Protein AF-A0A7S2GMK1-F1 (afdb_monomer_lite)

Organism: NCBI:txid327968

Radius of gyration: 23.19 Å; chains: 1; bounding box: 41×60×67 Å

InterPro domains:
  IPR031778 Sortilin, N-terminal [PF15902] (2-175)
  IPR050310 VPS10-related sortilin family receptors [PTHR12106] (2-175)

Sequence (175 aa):
EFDKVQSLEGVYLANLLEPLKPESENKGQKSEDAKDAEALEEESTGTAVEKRHTAKAKSKDETVVRTVISFDKGSYWSYLKAPRVDSLGKEIDCPKDRCWLHMHGVTNFQNYAPFYSTENAIGIIMGTGNVGTKLRSEPDQTNTYMSRDGGQSWVEVHKGAFIYEFGDHGGLIVM

Secondary structure (DSSP, 8-state):
-EEE-TTSTT-EEEEEEEE-PPPP--------------------------------------EEEEEEEESSTTSS-EEBPPPSB-TTS-B----TTT-EEEE--GGGTTTSPPPB--TTSTT-EEEEEEEESS----GGG-EEEEESSTTSS-EEEESS----EEEGGGTEEE-

pLDDT: mean 80.66, std 25.93, range [23.88, 98.44]

Foldseek 3Di:
DKDDQQQAPLKIKDKDKDFDDPDPDPPDDDDDDDDDDDDDDDDDDDDDDDDDDPPPPPPPRDIFIFMWMTRHNPPDIDGFADDQAAQVRHGDPADPPQKGWGFDAPVLVVQADHWDHHNLQHQKIKTWFAIGNGTDPDQQRIFIKITNHNRNHIYGNGGTGDDWDADDSNPDIDD

Structure (mmCIF, N/CA/C/O backbone):
data_AF-A0A7S2GMK1-F1
#
_entry.id   AF-A0A7S2GMK1-F1
#
loop_
_atom_site.group_PDB
_atom_site.id
_atom_site.type_symbol
_atom_site.labe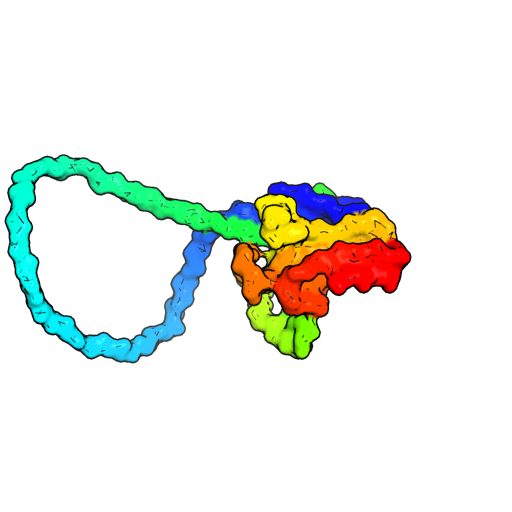l_atom_id
_atom_site.labe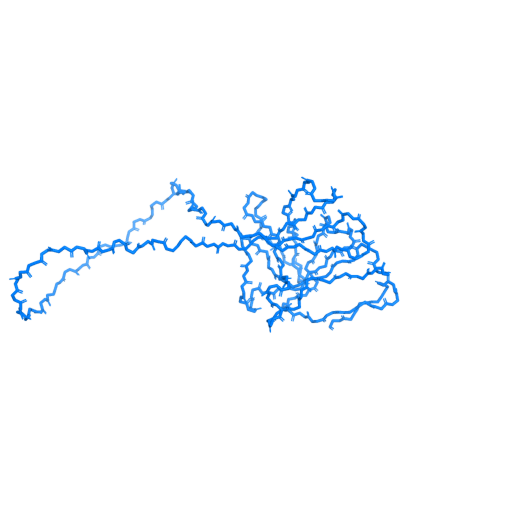l_alt_id
_atom_site.label_comp_id
_atom_site.label_asym_id
_atom_site.label_entity_id
_atom_site.label_seq_id
_atom_site.pdbx_PDB_ins_code
_atom_site.Cartn_x
_atom_site.Cartn_y
_atom_site.Cartn_z
_atom_site.occupancy
_atom_site.B_iso_or_equiv
_atom_site.auth_seq_id
_atom_site.auth_comp_id
_atom_site.auth_asym_id
_atom_site.auth_atom_id
_atom_site.pdbx_PDB_model_num
ATOM 1 N N . GLU A 1 1 ? -4.165 14.107 -3.144 1.00 75.31 1 GLU A N 1
ATOM 2 C CA . GLU A 1 1 ? -3.009 13.635 -3.935 1.00 75.31 1 GLU A CA 1
ATOM 3 C C . GLU A 1 1 ? -3.341 12.251 -4.463 1.00 75.31 1 GLU A C 1
ATOM 5 O O . GLU A 1 1 ? -4.062 11.541 -3.767 1.00 75.31 1 GLU A O 1
ATOM 10 N N . PHE A 1 2 ? -2.905 11.910 -5.674 1.00 85.69 2 PHE A N 1
ATOM 11 C CA . PHE A 1 2 ? -3.036 10.559 -6.211 1.00 85.69 2 PHE A CA 1
ATOM 12 C C . PHE A 1 2 ? -1.734 10.164 -6.902 1.00 85.69 2 PHE A C 1
ATOM 14 O O . PHE A 1 2 ? -1.172 10.970 -7.644 1.00 85.69 2 PHE A O 1
ATOM 21 N N . ASP A 1 3 ? -1.295 8.928 -6.698 1.00 92.00 3 ASP A N 1
ATOM 22 C CA . ASP A 1 3 ? -0.131 8.365 -7.365 1.00 92.00 3 ASP A CA 1
ATOM 23 C C . ASP A 1 3 ? -0.543 7.177 -8.229 1.00 92.00 3 ASP A C 1
ATOM 25 O O . ASP A 1 3 ? -1.466 6.411 -7.924 1.00 92.00 3 ASP A O 1
ATOM 29 N N . LYS A 1 4 ? 0.157 7.040 -9.350 1.00 94.69 4 LYS A N 1
ATOM 30 C CA . LYS A 1 4 ? -0.052 5.961 -10.310 1.00 94.69 4 LYS A CA 1
ATOM 31 C C . LYS A 1 4 ? 0.668 4.701 -9.834 1.00 94.69 4 LYS A C 1
ATOM 33 O O . LYS A 1 4 ? 1.841 4.761 -9.468 1.00 94.69 4 LYS A O 1
ATOM 38 N N . VAL A 1 5 ? 0.005 3.552 -9.949 1.00 96.31 5 VAL A N 1
ATOM 39 C CA . VAL A 1 5 ? 0.689 2.255 -9.889 1.00 96.31 5 VAL A CA 1
ATOM 40 C C . VAL A 1 5 ? 1.437 2.059 -11.206 1.00 96.31 5 VAL A C 1
ATOM 42 O O . VAL A 1 5 ? 0.826 1.900 -12.260 1.00 96.31 5 VAL A O 1
ATOM 45 N N . GLN A 1 6 ? 2.765 2.121 -11.171 1.00 96.12 6 GLN A N 1
ATOM 46 C CA . GLN A 1 6 ? 3.585 2.240 -12.381 1.00 96.12 6 GLN A CA 1
ATOM 47 C C . GLN A 1 6 ? 3.421 1.046 -13.324 1.00 96.12 6 GLN A C 1
ATOM 49 O O . GLN A 1 6 ? 3.332 1.236 -14.535 1.00 96.12 6 GLN A O 1
ATOM 54 N N . SER A 1 7 ? 3.290 -0.165 -12.779 1.00 95.00 7 SER A N 1
ATOM 55 C CA . SER A 1 7 ? 3.097 -1.377 -13.576 1.00 95.00 7 SER A CA 1
ATOM 56 C C . SER A 1 7 ? 1.699 -1.567 -14.165 1.00 95.00 7 SER A C 1
ATOM 58 O O . SER A 1 7 ? 1.531 -2.440 -15.016 1.00 95.00 7 SER A O 1
ATOM 60 N N . LEU A 1 8 ? 0.687 -0.809 -13.730 1.00 96.44 8 LEU A N 1
ATOM 61 C CA . LEU A 1 8 ? -0.703 -1.025 -14.138 1.00 96.44 8 LEU A CA 1
ATOM 62 C C . LEU A 1 8 ? -1.345 0.276 -14.615 1.00 96.44 8 LEU A C 1
ATOM 64 O O . LEU A 1 8 ? -1.612 1.199 -13.844 1.00 96.44 8 LEU A O 1
ATOM 68 N N . GLU A 1 9 ? -1.639 0.347 -15.912 1.00 95.19 9 GLU A N 1
ATOM 69 C CA . GLU A 1 9 ? -2.340 1.499 -16.466 1.00 95.19 9 GLU A CA 1
ATOM 70 C C . GLU A 1 9 ? -3.749 1.615 -15.873 1.00 95.19 9 GLU A C 1
ATOM 72 O O . GLU A 1 9 ? -4.531 0.668 -15.872 1.00 95.19 9 GLU A O 1
ATOM 77 N N . GLY A 1 10 ? -4.091 2.815 -15.405 1.00 94.25 10 GLY A N 1
ATOM 78 C CA . GLY A 1 10 ? -5.423 3.116 -14.896 1.00 94.25 10 GLY A CA 1
ATOM 79 C C . GLY A 1 10 ? -5.667 2.733 -13.441 1.00 94.25 10 GLY A C 1
ATOM 80 O O . GLY A 1 10 ? -6.777 2.964 -12.958 1.00 94.25 10 GLY A O 1
ATOM 81 N N . VAL A 1 11 ? -4.647 2.218 -12.749 1.00 97.75 11 VAL A N 1
ATOM 82 C CA . VAL A 1 11 ? -4.690 1.961 -11.310 1.00 97.75 11 VAL A CA 1
ATOM 83 C C . VAL A 1 11 ? -4.018 3.107 -10.554 1.00 97.75 11 VAL A C 1
ATOM 85 O O . VAL A 1 11 ? -2.871 3.471 -10.832 1.00 97.75 11 VAL A O 1
ATOM 88 N N . TYR A 1 12 ? -4.742 3.678 -9.593 1.00 96.81 12 TYR A N 1
ATOM 89 C CA . TYR A 1 12 ? -4.311 4.849 -8.830 1.00 96.81 12 TYR A CA 1
ATOM 90 C C . TYR A 1 12 ? -4.603 4.673 -7.347 1.00 96.81 12 TYR A C 1
ATOM 92 O O . TYR A 1 12 ? -5.678 4.205 -6.978 1.00 96.81 12 TYR A O 1
ATOM 100 N N . LEU A 1 13 ? -3.674 5.109 -6.506 1.00 96.62 13 LEU A N 1
ATOM 101 C CA . LEU A 1 13 ? -3.816 5.180 -5.055 1.00 96.62 13 LEU A CA 1
ATOM 102 C C . LEU A 1 13 ? -3.882 6.645 -4.634 1.00 96.62 13 LEU A C 1
ATOM 104 O O . LEU A 1 13 ? -3.217 7.492 -5.224 1.00 96.62 13 LEU A O 1
ATOM 108 N N . ALA A 1 14 ? -4.684 6.958 -3.624 1.00 95.94 14 ALA A N 1
ATOM 109 C CA . ALA A 1 14 ? -4.821 8.320 -3.130 1.00 95.94 14 ALA A CA 1
ATOM 110 C C . ALA A 1 14 ? -5.056 8.350 -1.623 1.00 95.94 14 ALA A C 1
ATOM 112 O O . ALA A 1 14 ? -5.762 7.507 -1.071 1.00 95.94 14 ALA A O 1
ATOM 113 N N . ASN A 1 15 ? -4.513 9.378 -0.977 1.00 95.31 15 ASN A N 1
ATOM 114 C CA . ASN A 1 15 ? -4.812 9.713 0.409 1.00 95.31 15 ASN A CA 1
ATOM 115 C C . ASN A 1 15 ? -5.829 10.862 0.445 1.00 95.31 15 ASN A C 1
ATOM 117 O O . ASN A 1 15 ? -5.568 11.963 -0.052 1.00 95.31 15 ASN A O 1
ATOM 121 N N . LEU A 1 16 ? -7.004 10.587 1.017 1.00 93.06 16 LEU A N 1
ATOM 122 C CA . LEU A 1 16 ? -8.115 11.524 1.166 1.00 93.06 16 LEU A CA 1
ATOM 123 C C . LEU A 1 16 ? -8.143 12.099 2.579 1.00 93.06 16 LEU A C 1
ATOM 125 O O . LEU A 1 16 ? -8.012 11.362 3.554 1.00 93.06 16 LEU A O 1
ATOM 129 N N . LEU A 1 17 ? -8.356 13.411 2.673 1.00 92.38 17 LEU A N 1
ATOM 130 C CA . LEU A 1 17 ? -8.639 14.113 3.922 1.00 92.38 17 LEU A CA 1
ATOM 131 C C . LEU A 1 17 ? -10.151 14.099 4.157 1.00 92.38 17 LEU A C 1
ATOM 133 O O . LEU A 1 17 ? -10.901 14.753 3.434 1.00 92.38 17 LEU A O 1
ATOM 137 N N . GLU A 1 18 ? -10.591 13.356 5.164 1.00 88.19 18 GLU A N 1
ATOM 138 C CA . GLU A 1 18 ? -11.991 13.268 5.569 1.00 88.19 18 GLU A CA 1
ATOM 139 C C . GLU A 1 18 ? -12.196 13.958 6.925 1.00 88.19 18 GLU A C 1
ATOM 141 O O . GLU A 1 18 ? -11.352 13.818 7.813 1.00 88.19 18 GLU A O 1
ATOM 146 N N . PRO A 1 19 ? -13.305 14.686 7.133 1.00 86.56 19 PRO A N 1
ATOM 147 C CA . PRO A 1 19 ? -13.658 15.175 8.459 1.00 86.56 19 PRO A CA 1
ATOM 148 C C . PRO A 1 19 ? -13.977 13.993 9.381 1.00 86.56 19 PRO A C 1
ATOM 150 O O . PRO A 1 19 ? -14.660 13.041 8.981 1.00 86.56 19 PRO A O 1
ATOM 153 N N . LEU A 1 20 ? -13.506 14.054 10.626 1.00 76.75 20 LEU A N 1
ATOM 154 C CA . LEU A 1 20 ? -13.881 13.100 11.657 1.00 76.75 20 LEU A CA 1
ATOM 155 C C . LEU A 1 20 ? -15.375 13.212 11.918 1.00 76.75 20 LEU A C 1
ATOM 157 O O . LEU A 1 20 ? -15.856 14.133 12.575 1.00 76.75 20 LEU A O 1
ATOM 161 N N . LYS A 1 21 ? -16.123 12.226 11.429 1.00 69.94 21 LYS A N 1
ATOM 162 C CA . LYS A 1 21 ? -17.482 12.019 11.910 1.00 69.94 21 LYS A CA 1
ATOM 163 C C . LYS A 1 21 ? -17.371 11.507 13.347 1.00 69.94 21 LYS A C 1
ATOM 165 O O . LYS A 1 21 ? -16.661 10.519 13.552 1.00 69.94 21 LYS A O 1
ATOM 170 N N . PRO A 1 22 ? -18.035 12.140 14.329 1.00 58.22 22 PRO A N 1
ATOM 171 C CA . PRO A 1 22 ? -18.132 11.553 15.655 1.00 58.22 22 PRO A CA 1
ATOM 172 C C . PRO A 1 22 ? -18.750 10.165 15.494 1.00 58.22 22 PRO A C 1
ATOM 174 O O . PRO A 1 22 ? -19.784 10.026 14.832 1.00 58.22 22 PRO A O 1
ATOM 177 N N . GLU A 1 23 ? -18.080 9.136 16.022 1.00 55.81 23 GLU A N 1
ATOM 178 C CA . GLU A 1 23 ? -18.658 7.797 16.091 1.00 55.81 23 GLU A CA 1
ATOM 179 C C . GLU A 1 23 ? -20.023 7.944 16.764 1.00 55.81 23 GLU A C 1
ATOM 181 O O . GLU A 1 23 ? -20.125 8.451 17.881 1.00 55.81 23 GLU A O 1
ATOM 186 N N . SER A 1 24 ? -21.088 7.598 16.042 1.00 41.66 24 SER A N 1
ATOM 187 C CA . SER A 1 24 ? -22.442 7.602 16.578 1.00 41.66 24 SER A CA 1
ATOM 188 C C . SER A 1 24 ? -22.438 6.826 17.889 1.00 41.66 24 SER A C 1
ATOM 190 O O . SER A 1 24 ? -22.061 5.654 17.888 1.00 41.66 24 SER A O 1
ATOM 192 N N . GLU A 1 25 ? -22.824 7.495 18.978 1.00 34.44 25 GLU A N 1
ATOM 193 C CA . GLU A 1 25 ? -22.913 6.939 20.324 1.00 34.44 25 GLU A CA 1
ATOM 194 C C . GLU A 1 25 ? -23.514 5.533 20.282 1.00 34.44 25 GLU A C 1
ATOM 196 O O . GLU A 1 25 ? -24.710 5.347 20.038 1.00 34.44 25 GLU A O 1
ATOM 201 N N . ASN A 1 26 ? -22.680 4.528 20.535 1.00 32.28 26 ASN A N 1
ATOM 202 C CA . ASN A 1 26 ? -23.161 3.187 20.799 1.00 32.28 26 ASN A CA 1
ATOM 203 C C . ASN A 1 26 ? -23.824 3.236 22.184 1.00 32.28 26 ASN A C 1
ATOM 205 O O . ASN A 1 26 ? -23.174 3.112 23.223 1.00 32.28 26 ASN A O 1
ATOM 209 N N . LYS A 1 27 ? -25.133 3.510 22.209 1.00 33.19 27 LYS A N 1
ATOM 210 C CA . LYS A 1 27 ? -25.966 3.372 23.404 1.00 33.19 27 LYS A CA 1
ATOM 211 C C . LYS A 1 27 ? -25.922 1.916 23.857 1.00 33.19 27 LYS A C 1
ATOM 213 O O . LYS A 1 27 ? -26.613 1.075 23.293 1.00 33.19 27 LYS A O 1
ATOM 218 N N . GLY A 1 28 ? -25.181 1.658 24.929 1.00 27.59 28 GLY A N 1
ATOM 219 C CA . GLY A 1 28 ? -25.377 0.466 25.745 1.00 27.59 28 GLY A CA 1
ATOM 220 C C . GLY A 1 28 ? -24.096 -0.148 26.279 1.00 27.59 28 GLY A C 1
ATOM 221 O O . GLY A 1 28 ? -23.644 -1.141 25.740 1.00 27.59 28 GLY A O 1
ATOM 222 N N . GLN A 1 29 ? -23.571 0.393 27.378 1.00 28.84 29 GLN A N 1
ATOM 223 C CA . GLN A 1 29 ? -23.521 -0.327 28.656 1.00 28.84 29 GLN A CA 1
ATOM 224 C C . GLN A 1 29 ? -22.997 0.619 29.741 1.00 28.84 29 GLN A C 1
ATOM 226 O O . GLN A 1 29 ? -21.836 1.011 29.747 1.00 28.84 29 GLN A O 1
ATOM 231 N N . LYS A 1 30 ? -23.894 1.017 30.649 1.00 25.31 30 LYS A N 1
ATOM 232 C CA . LYS A 1 30 ? -23.519 1.603 31.936 1.00 25.31 30 LYS A CA 1
ATOM 233 C C . LYS A 1 30 ? -22.984 0.470 32.810 1.00 25.31 30 LYS A C 1
ATOM 235 O O . LYS A 1 30 ? -23.733 -0.463 33.087 1.00 25.31 30 LYS A O 1
ATOM 240 N N . SER A 1 31 ? -21.741 0.577 33.258 1.00 25.66 31 SER A N 1
ATOM 241 C CA . SER A 1 31 ? -21.309 -0.009 34.525 1.00 25.66 31 SER A CA 1
ATOM 242 C C . SER A 1 31 ? -21.106 1.143 35.500 1.00 25.66 31 SER A C 1
ATOM 244 O O . SER A 1 31 ? -20.371 2.089 35.215 1.00 25.66 31 SER A O 1
ATOM 246 N N . GLU A 1 32 ? -21.868 1.087 36.582 1.00 24.77 32 GLU A N 1
ATOM 247 C CA . GLU A 1 32 ? -21.796 1.970 37.740 1.00 24.77 32 GLU A CA 1
ATOM 248 C C . GLU A 1 32 ? -20.503 1.707 38.534 1.00 24.77 32 GLU A C 1
ATOM 250 O O . GLU A 1 32 ? -19.846 0.700 38.287 1.00 24.77 32 GLU A O 1
ATOM 255 N N . ASP A 1 33 ? -20.193 2.630 39.455 1.00 23.88 33 ASP A N 1
ATOM 256 C CA . ASP A 1 33 ? -19.074 2.708 40.422 1.00 23.88 33 ASP A CA 1
ATOM 257 C C . ASP A 1 33 ? -18.127 3.885 40.083 1.00 23.88 33 ASP A C 1
ATOM 259 O O . ASP A 1 33 ? -17.551 3.940 39.005 1.00 23.88 33 ASP A O 1
ATOM 263 N N . ALA A 1 34 ? -17.911 4.916 40.905 1.00 28.73 34 ALA A N 1
ATOM 264 C CA . ALA A 1 34 ? -18.238 5.142 42.305 1.00 28.73 34 ALA A CA 1
ATOM 265 C C . ALA A 1 34 ? -18.343 6.659 42.601 1.00 28.73 34 ALA A C 1
ATOM 267 O O . ALA A 1 34 ? -17.661 7.482 41.988 1.00 28.73 34 ALA A O 1
ATOM 268 N N . LYS A 1 35 ? -19.212 6.998 43.560 1.00 24.08 35 LYS A N 1
ATOM 269 C CA . LYS A 1 35 ? -19.200 8.232 44.372 1.00 24.08 35 LYS A CA 1
ATOM 270 C C . LYS A 1 35 ? -18.047 8.109 45.402 1.00 24.08 35 LYS A C 1
ATOM 272 O O . LYS A 1 35 ? -17.583 6.995 45.608 1.00 24.08 35 LYS A O 1
ATOM 277 N N . ASP A 1 36 ? -17.465 9.094 46.081 1.00 24.45 36 ASP A N 1
ATOM 278 C CA . ASP A 1 36 ? -17.823 10.415 46.610 1.00 24.45 36 ASP A CA 1
ATOM 279 C C . ASP A 1 36 ? -16.496 11.163 46.919 1.00 24.45 36 ASP A C 1
ATOM 281 O O . ASP A 1 36 ? -15.483 10.498 47.144 1.00 24.45 36 ASP A O 1
ATOM 285 N N . ALA A 1 37 ? -16.514 12.506 46.981 1.00 28.88 37 ALA A N 1
ATOM 286 C CA . ALA A 1 37 ? -15.965 13.337 48.081 1.00 28.88 37 ALA A CA 1
ATOM 287 C C . ALA A 1 37 ? -15.678 14.802 47.653 1.00 28.88 37 ALA A C 1
ATOM 289 O O . ALA A 1 37 ? -14.728 15.092 46.928 1.00 28.88 37 ALA A O 1
ATOM 290 N N . GLU A 1 38 ? -16.519 15.714 48.159 1.00 24.27 38 GLU A N 1
ATOM 291 C CA . GLU A 1 38 ? -16.284 17.147 48.463 1.00 24.27 38 GLU A CA 1
ATOM 292 C C . GLU A 1 38 ? -15.100 17.325 49.450 1.00 24.27 38 GLU A C 1
ATOM 294 O O . GLU A 1 38 ? -14.710 16.347 50.080 1.00 24.27 38 GLU A O 1
ATOM 299 N N . ALA A 1 39 ? -14.483 18.467 49.787 1.00 28.06 39 ALA A N 1
ATOM 300 C CA . ALA A 1 39 ? -14.377 19.895 49.419 1.00 28.06 39 ALA A CA 1
ATOM 301 C C . ALA A 1 39 ? -13.126 20.414 50.216 1.00 28.06 39 ALA A C 1
ATOM 303 O O . ALA A 1 39 ? -12.680 19.726 51.134 1.00 28.06 39 ALA A O 1
ATOM 304 N N . LEU A 1 40 ? -12.432 21.521 49.903 1.00 25.77 40 LEU A N 1
ATOM 305 C CA . LEU A 1 40 ? -12.689 22.894 50.392 1.00 25.77 40 LEU A CA 1
ATOM 306 C C . LEU A 1 40 ? -11.517 23.834 49.979 1.00 25.77 40 LEU A C 1
ATOM 308 O O . LEU A 1 40 ? -10.364 23.446 50.145 1.00 25.77 40 LEU A O 1
ATOM 312 N N . GLU A 1 41 ? -11.886 25.031 49.483 1.00 27.55 41 GLU A N 1
ATOM 313 C CA . GLU A 1 41 ? -11.396 26.418 49.762 1.00 27.55 41 GLU A CA 1
ATOM 314 C C . GLU A 1 41 ? -9.893 26.779 49.565 1.00 27.55 41 GLU A C 1
ATOM 316 O O . GLU A 1 41 ? -9.008 25.972 49.798 1.00 27.55 41 GLU A O 1
ATOM 321 N N . GLU A 1 42 ? -9.488 27.953 49.048 1.00 27.84 42 GLU A N 1
ATOM 322 C CA . GLU A 1 42 ? -9.875 29.339 49.390 1.00 27.84 42 GLU A CA 1
ATOM 323 C C . GLU A 1 42 ? -9.801 30.347 48.206 1.00 27.84 42 GLU A C 1
ATOM 325 O O . GLU A 1 42 ? -9.099 30.152 47.211 1.00 27.84 42 GLU A O 1
ATOM 330 N N . GLU A 1 43 ? -10.534 31.460 48.364 1.00 25.03 43 GLU A N 1
ATOM 331 C CA . GLU A 1 43 ? -10.647 32.649 47.500 1.00 25.03 43 GLU A CA 1
ATOM 332 C C . GLU A 1 43 ? -9.450 33.625 47.561 1.00 25.03 43 GLU A C 1
ATOM 334 O O . GLU A 1 43 ? -8.785 33.760 48.582 1.00 25.03 43 GLU A O 1
ATOM 339 N N . SER A 1 44 ? -9.295 34.458 46.516 1.00 25.73 44 SER A N 1
ATOM 340 C CA . SER A 1 44 ? -8.752 35.827 46.644 1.00 25.73 44 SER A CA 1
ATOM 341 C C . SER A 1 44 ? -9.109 36.722 45.434 1.00 25.73 44 SER A C 1
ATOM 343 O O . SER A 1 44 ? -8.413 36.745 44.424 1.00 25.73 44 SER A O 1
ATOM 345 N N . THR A 1 45 ? -10.211 37.465 45.591 1.00 24.72 45 THR A N 1
ATOM 346 C CA . THR A 1 45 ? -10.561 38.845 45.162 1.00 24.72 45 THR A CA 1
ATOM 347 C C . THR A 1 45 ? -10.031 39.485 43.856 1.00 24.72 45 THR A C 1
ATOM 349 O O . THR A 1 45 ? -8.831 39.643 43.658 1.00 24.72 45 THR A O 1
ATOM 352 N N . GLY A 1 46 ? -10.959 40.046 43.055 1.00 29.42 46 GLY A N 1
ATOM 353 C CA . GLY A 1 46 ? -10.666 41.043 42.007 1.00 29.42 46 GLY A CA 1
ATOM 354 C C . GLY A 1 46 ? -11.836 41.390 41.064 1.00 29.42 46 GLY A C 1
ATOM 355 O O . GLY A 1 46 ? -11.903 40.865 39.963 1.00 29.42 46 GLY A O 1
ATOM 356 N N . THR A 1 47 ? -12.746 42.263 41.519 1.00 28.28 47 THR A N 1
ATOM 357 C CA . THR A 1 47 ? -13.692 43.167 40.799 1.00 28.28 47 THR A CA 1
ATOM 358 C C . THR A 1 47 ? -14.229 42.841 39.387 1.00 28.28 47 THR A C 1
ATOM 360 O O . THR A 1 47 ? -13.499 42.763 38.405 1.00 28.28 47 THR A O 1
ATOM 363 N N . ALA A 1 48 ? -15.563 42.850 39.272 1.00 40.69 48 ALA A N 1
ATOM 364 C CA . ALA A 1 48 ? -16.326 42.834 38.024 1.00 40.69 48 ALA A CA 1
ATOM 365 C C . ALA A 1 48 ? -16.369 44.210 37.334 1.00 40.69 48 ALA A C 1
ATOM 367 O O . ALA A 1 48 ? -16.632 45.194 38.016 1.00 40.69 48 ALA A O 1
ATOM 368 N N . VAL A 1 49 ? -16.214 44.247 36.000 1.00 32.66 49 VAL A N 1
ATOM 369 C CA . VAL A 1 49 ? -17.034 45.001 35.019 1.00 32.66 49 VAL A CA 1
ATOM 370 C C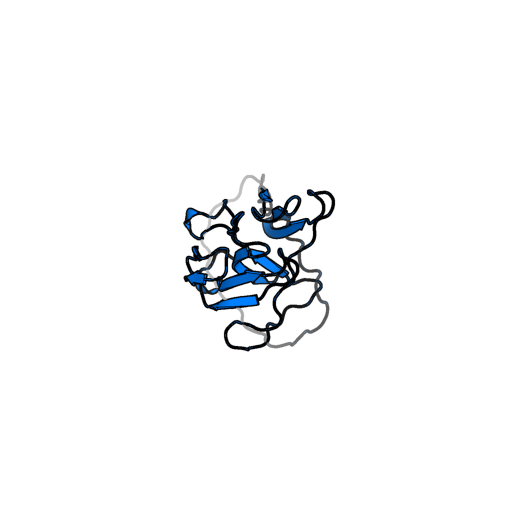 . VAL A 1 49 ? -16.597 44.615 33.583 1.00 32.66 49 VAL A C 1
ATOM 372 O O . VAL A 1 49 ? -15.422 44.419 33.309 1.00 32.66 49 VAL A O 1
ATOM 375 N N . GLU A 1 50 ? -17.596 44.506 32.696 1.00 31.42 50 GLU A N 1
ATOM 376 C CA . GLU A 1 50 ? -17.591 44.235 31.239 1.00 31.42 50 GLU A CA 1
ATOM 377 C C . GLU A 1 50 ? -17.627 42.777 30.728 1.00 31.42 50 GLU A C 1
ATOM 379 O O . GLU A 1 50 ? -16.639 42.102 30.456 1.00 31.42 50 GLU A O 1
ATOM 384 N N . LYS A 1 51 ? -18.865 42.339 30.457 1.00 43.09 51 LYS A N 1
ATOM 385 C CA . LYS A 1 51 ? -19.210 41.290 29.490 1.00 43.09 51 LYS A CA 1
ATOM 386 C C . LYS A 1 51 ? -18.832 41.750 28.075 1.00 43.09 51 LYS A C 1
ATOM 388 O O . LYS A 1 51 ? -19.389 42.755 27.640 1.00 43.09 51 LYS A O 1
ATOM 393 N N . ARG A 1 52 ? -18.088 40.941 27.308 1.00 39.72 52 ARG A N 1
ATOM 394 C CA . ARG A 1 52 ? -18.451 40.488 25.939 1.00 39.72 52 ARG A CA 1
ATOM 395 C C . ARG A 1 52 ? -17.305 39.738 25.251 1.00 39.72 52 ARG A C 1
ATOM 397 O O . ARG A 1 52 ? -16.156 40.140 25.309 1.00 39.72 52 ARG A O 1
ATOM 404 N N . HIS A 1 53 ? -17.705 38.689 24.531 1.00 39.44 53 HIS A N 1
ATOM 405 C CA . HIS A 1 53 ? -16.915 37.820 23.655 1.00 39.44 53 HIS A CA 1
ATOM 406 C C . HIS A 1 53 ? -16.024 36.774 24.337 1.00 39.44 53 HIS A C 1
ATOM 408 O O . HIS A 1 53 ? -14.815 36.732 24.138 1.00 39.44 53 HIS A O 1
ATOM 414 N N . THR A 1 54 ? -16.652 35.781 24.977 1.00 34.81 54 THR A N 1
ATOM 415 C CA . THR A 1 54 ? -16.148 34.413 24.812 1.00 34.81 54 THR A CA 1
ATOM 416 C C . THR A 1 54 ? -16.322 34.051 23.337 1.00 34.81 54 THR A C 1
ATOM 418 O O . THR A 1 54 ? -17.391 33.642 22.878 1.00 34.81 54 THR A O 1
ATOM 421 N N . ALA A 1 55 ? -15.280 34.296 22.546 1.00 41.78 55 ALA A N 1
ATOM 422 C CA . ALA A 1 55 ? -15.159 33.679 21.242 1.00 41.78 55 ALA A CA 1
ATOM 423 C C . ALA A 1 55 ? -15.257 32.169 21.478 1.00 41.78 55 ALA A C 1
ATOM 425 O O . ALA A 1 55 ? -14.379 31.579 22.104 1.00 41.78 55 ALA A O 1
ATOM 426 N N . LYS A 1 56 ? -16.361 31.554 21.034 1.00 40.75 56 LYS A N 1
ATOM 427 C CA . LYS A 1 56 ? -16.433 30.104 20.861 1.00 40.75 56 LYS A CA 1
ATOM 428 C C . LYS A 1 56 ? -15.184 29.722 20.076 1.00 40.75 56 LYS A C 1
ATOM 430 O O . LYS A 1 56 ? -15.086 30.064 18.896 1.00 40.75 56 LYS A O 1
ATOM 435 N N . ALA A 1 57 ? -14.232 29.065 20.732 1.00 44.97 57 ALA A N 1
ATOM 436 C CA . ALA A 1 57 ? -13.168 28.372 20.037 1.00 44.97 57 ALA A CA 1
ATOM 437 C C . ALA A 1 57 ? -13.876 27.436 19.055 1.00 44.97 57 ALA A C 1
ATOM 439 O O . ALA A 1 57 ? -14.609 26.538 19.470 1.00 44.97 57 ALA A O 1
ATOM 440 N N . LYS A 1 58 ? -13.772 27.730 17.754 1.00 43.50 58 LYS A N 1
ATOM 441 C CA . LYS A 1 58 ? -14.226 26.811 16.714 1.00 43.50 58 LYS A CA 1
ATOM 442 C C . LYS A 1 58 ? -13.533 25.490 17.017 1.00 43.50 58 LYS A C 1
ATOM 444 O O . LYS A 1 58 ? -12.303 25.453 17.010 1.00 43.50 58 LYS A O 1
ATOM 449 N N . SER A 1 59 ? -14.305 24.452 17.335 1.00 49.03 59 SER A N 1
ATOM 450 C CA . SER A 1 59 ? -13.804 23.084 17.372 1.00 49.03 59 SER A CA 1
ATOM 451 C C . SER A 1 59 ? -13.044 22.878 16.071 1.00 49.03 59 SER A C 1
ATOM 453 O O . SER A 1 59 ? -13.619 23.035 14.991 1.00 49.03 59 SER A O 1
ATOM 455 N N . LYS A 1 60 ? -11.732 22.673 16.170 1.00 52.94 60 LYS A N 1
ATOM 456 C CA . LYS A 1 60 ? -10.895 22.373 15.017 1.00 52.94 60 LYS A CA 1
ATOM 457 C C . LYS A 1 60 ? -11.503 21.108 14.422 1.00 52.94 60 LYS A C 1
ATOM 459 O O . LYS A 1 60 ? -11.553 20.100 15.114 1.00 52.94 60 LYS A O 1
ATOM 464 N N . ASP A 1 61 ? -12.077 21.221 13.231 1.00 63.66 61 ASP A N 1
ATOM 465 C CA . ASP A 1 61 ? -12.678 20.090 12.534 1.00 63.66 61 ASP A CA 1
ATOM 466 C C . ASP A 1 61 ? -11.535 19.096 12.306 1.00 63.66 61 ASP A C 1
ATOM 468 O O . ASP A 1 61 ? -10.613 19.361 11.528 1.00 63.66 61 ASP A O 1
ATOM 472 N N . GLU A 1 62 ? -11.468 18.059 13.140 1.00 82.12 62 GLU A N 1
ATOM 473 C CA . GLU A 1 62 ? -10.358 17.122 13.103 1.00 82.12 62 GLU A CA 1
ATOM 474 C C . GLU A 1 62 ? -10.458 16.366 11.782 1.00 82.12 62 GLU A C 1
ATOM 476 O O . GLU A 1 62 ? -11.468 15.736 11.482 1.00 82.12 62 GLU A O 1
ATOM 481 N N . THR A 1 63 ? -9.421 16.467 10.959 1.00 89.38 63 THR A N 1
ATOM 482 C CA . THR A 1 63 ? -9.356 15.773 9.675 1.00 89.38 63 THR A CA 1
ATOM 483 C C . THR A 1 63 ? -8.509 14.524 9.831 1.00 89.38 63 THR A C 1
ATOM 485 O O . THR A 1 63 ? -7.498 14.515 10.536 1.00 89.38 63 THR A O 1
ATOM 488 N N . VAL A 1 64 ? -8.933 13.449 9.181 1.00 93.50 64 VAL A N 1
ATOM 489 C CA . VAL A 1 64 ? -8.199 12.189 9.121 1.00 93.50 64 VAL A CA 1
ATOM 490 C C . VAL A 1 64 ? -7.854 11.835 7.701 1.00 93.50 64 VAL A C 1
ATOM 492 O O . VAL A 1 64 ? -8.574 12.170 6.765 1.00 93.50 64 VAL A O 1
ATOM 495 N N . VAL A 1 65 ? -6.747 11.120 7.562 1.00 94.19 65 VAL A N 1
ATOM 496 C CA . VAL A 1 65 ? -6.300 10.610 6.276 1.00 94.19 65 VAL A CA 1
ATOM 497 C C . VAL A 1 65 ? -6.748 9.161 6.128 1.00 94.19 65 VAL A C 1
ATOM 499 O O . VAL A 1 65 ? -6.540 8.347 7.032 1.00 94.19 65 VAL A O 1
ATOM 502 N N . ARG A 1 66 ? -7.357 8.840 4.986 1.00 95.56 66 ARG A N 1
ATOM 503 C CA . ARG A 1 66 ? -7.683 7.469 4.576 1.00 95.56 66 ARG A CA 1
ATOM 504 C C . ARG A 1 66 ? -7.200 7.205 3.159 1.00 95.56 66 ARG A C 1
ATOM 506 O O . ARG A 1 66 ? -7.307 8.066 2.291 1.00 95.56 66 ARG A O 1
ATOM 513 N N . THR A 1 67 ? -6.705 5.997 2.935 1.00 96.81 67 THR A N 1
ATOM 514 C CA . THR A 1 67 ? -6.187 5.566 1.632 1.00 96.81 67 THR A CA 1
ATOM 515 C C . THR A 1 67 ? -7.260 4.859 0.813 1.00 96.81 67 THR A C 1
ATOM 517 O O . THR A 1 67 ? -7.946 3.964 1.311 1.00 96.81 67 THR A O 1
ATOM 520 N N . VAL A 1 68 ? -7.372 5.239 -0.456 1.00 97.31 68 VAL A N 1
ATOM 521 C CA . VAL A 1 68 ? -8.281 4.652 -1.443 1.00 97.31 68 VAL A CA 1
ATOM 522 C C . VAL A 1 68 ? -7.525 4.240 -2.702 1.00 97.31 68 VAL A C 1
ATOM 524 O O . VAL A 1 68 ? -6.455 4.769 -2.999 1.00 97.31 68 VAL A O 1
ATOM 527 N N . ILE A 1 69 ? -8.106 3.309 -3.451 1.00 98.06 69 ILE A N 1
ATOM 528 C CA . ILE A 1 69 ? -7.618 2.826 -4.739 1.00 98.06 69 ILE A CA 1
ATOM 529 C C . ILE A 1 69 ? -8.730 2.872 -5.787 1.00 98.06 69 ILE A C 1
ATOM 531 O O . ILE A 1 69 ? -9.895 2.583 -5.492 1.00 98.06 69 ILE A O 1
ATOM 535 N N . SER A 1 70 ? -8.353 3.224 -7.010 1.00 98.06 70 SER A N 1
ATOM 536 C CA . SER A 1 70 ? -9.172 3.127 -8.214 1.00 98.06 70 SER A CA 1
ATOM 537 C C . SER A 1 70 ? -8.513 2.176 -9.205 1.00 98.06 70 SER A C 1
ATOM 539 O O . SER A 1 70 ? -7.290 2.160 -9.326 1.00 98.06 70 SER A O 1
ATOM 541 N N . PHE A 1 71 ? -9.335 1.411 -9.925 1.00 97.62 71 PHE A N 1
ATOM 542 C CA . PHE A 1 71 ? -8.911 0.480 -10.978 1.00 97.62 71 PHE A CA 1
ATOM 543 C C . PHE A 1 71 ? -9.444 0.872 -12.367 1.00 97.62 71 PHE A C 1
ATOM 545 O O . PHE A 1 71 ? -9.232 0.159 -13.344 1.00 97.62 71 PHE A O 1
ATOM 552 N N . ASP A 1 72 ? -10.172 1.985 -12.460 1.00 96.81 72 ASP A N 1
ATOM 553 C CA . ASP A 1 72 ? -10.928 2.420 -13.638 1.00 96.81 72 ASP A CA 1
ATOM 554 C C . ASP A 1 72 ? -10.617 3.880 -13.998 1.00 96.81 72 ASP A C 1
ATOM 556 O O . ASP A 1 72 ? -11.491 4.684 -14.341 1.00 96.81 72 ASP A O 1
ATOM 560 N N . LYS A 1 73 ? -9.327 4.220 -13.918 1.00 96.19 73 LYS A N 1
ATOM 561 C CA . LYS A 1 73 ? -8.787 5.540 -14.258 1.00 96.19 73 LYS A CA 1
ATOM 562 C C . LYS A 1 73 ? -9.326 6.687 -13.393 1.00 96.19 73 LYS A C 1
ATOM 564 O O . LYS A 1 73 ? -9.399 7.824 -13.849 1.00 96.19 73 LYS A O 1
ATOM 569 N N . GLY A 1 74 ? -9.667 6.396 -12.139 1.00 95.81 74 GLY A N 1
ATOM 570 C CA . GLY A 1 74 ? -10.151 7.380 -11.171 1.00 95.81 74 GLY A CA 1
ATOM 571 C C . GLY A 1 74 ? -11.663 7.603 -11.196 1.00 95.81 74 GLY A C 1
ATOM 572 O O . GLY A 1 74 ? -12.125 8.558 -10.570 1.00 95.81 74 GLY A O 1
ATOM 573 N N . SER A 1 75 ? -12.431 6.757 -11.893 1.00 96.56 75 SER A N 1
ATOM 574 C CA . SER A 1 75 ? -13.892 6.900 -11.981 1.00 96.56 75 SER A CA 1
ATOM 575 C C . SER A 1 75 ? -14.585 6.411 -10.703 1.00 96.56 75 SER A C 1
ATOM 577 O O . SER A 1 75 ? -15.467 7.089 -10.176 1.00 96.56 75 SER A O 1
ATOM 579 N N . TYR A 1 76 ? -14.151 5.269 -10.169 1.00 97.19 76 TYR A N 1
ATOM 580 C CA . TYR A 1 76 ? -14.598 4.691 -8.908 1.00 97.19 76 TYR A CA 1
ATOM 581 C C . TYR A 1 76 ? -13.419 4.486 -7.956 1.00 97.19 76 TYR A C 1
ATOM 583 O O . TYR A 1 76 ? -12.336 4.049 -8.350 1.00 97.19 76 TYR A O 1
ATOM 591 N N . TRP A 1 77 ? -13.659 4.769 -6.677 1.00 97.25 77 TRP A N 1
ATOM 592 C CA . TRP A 1 77 ? -12.673 4.653 -5.609 1.00 97.25 77 TRP A CA 1
ATOM 593 C C . TRP A 1 77 ? -13.209 3.765 -4.494 1.00 97.25 77 TRP A C 1
ATOM 595 O O . TRP A 1 77 ? -14.376 3.853 -4.111 1.00 97.25 77 TRP A O 1
ATOM 605 N N . SER A 1 78 ? -12.335 2.927 -3.949 1.00 97.06 78 SER A N 1
ATOM 606 C CA . SER A 1 78 ? -12.644 2.036 -2.832 1.00 97.06 78 SER A CA 1
ATOM 607 C C . SER A 1 78 ? -11.510 2.027 -1.817 1.00 97.06 78 SER A C 1
ATOM 609 O O . SER A 1 78 ? -10.358 2.268 -2.168 1.00 97.06 78 SER A O 1
ATOM 611 N N . TYR A 1 79 ? -11.816 1.763 -0.549 1.00 97.62 79 TYR A N 1
ATOM 612 C CA . TYR A 1 79 ? -10.784 1.615 0.475 1.00 97.62 79 TYR A CA 1
ATOM 613 C C . TYR A 1 79 ? -9.982 0.321 0.285 1.00 97.62 79 TYR A C 1
ATOM 615 O O . TYR A 1 79 ? -10.502 -0.689 -0.199 1.00 97.62 79 TYR A O 1
ATOM 623 N N . LEU A 1 80 ? -8.721 0.331 0.722 1.00 97.94 80 LEU A N 1
ATOM 624 C CA . LEU A 1 80 ? -7.869 -0.855 0.671 1.00 97.94 80 LEU A CA 1
ATOM 625 C C . LEU A 1 80 ? -8.359 -1.920 1.655 1.00 97.94 80 LEU A C 1
ATOM 627 O O . LEU A 1 80 ? -8.561 -1.665 2.845 1.00 97.94 80 LEU A O 1
ATOM 631 N N . LYS A 1 81 ? -8.515 -3.149 1.163 1.00 97.19 81 LYS A N 1
ATOM 632 C CA . LYS A 1 81 ? -8.881 -4.292 2.003 1.00 97.19 81 LYS A CA 1
ATOM 633 C C . LYS A 1 81 ? -7.737 -4.601 2.966 1.00 97.19 81 LYS A C 1
ATOM 635 O O . LYS A 1 81 ? -6.613 -4.830 2.528 1.00 97.19 81 LYS A O 1
ATOM 640 N N . ALA A 1 82 ? -8.042 -4.647 4.258 1.00 97.75 82 ALA A N 1
ATOM 641 C CA . ALA A 1 82 ? -7.072 -5.061 5.258 1.00 97.75 82 ALA A CA 1
ATOM 642 C C . ALA A 1 82 ? -6.705 -6.554 5.107 1.00 97.75 82 ALA A C 1
ATOM 644 O O . ALA A 1 82 ? -7.581 -7.368 4.781 1.00 97.75 82 ALA A O 1
ATOM 645 N N . PRO A 1 83 ? -5.437 -6.93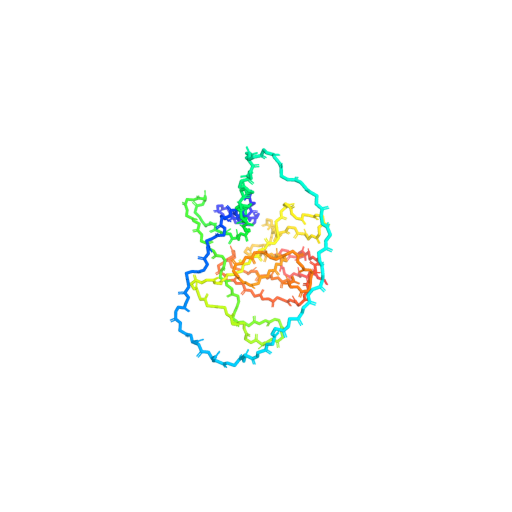2 5.353 1.00 97.75 83 PRO A N 1
ATOM 646 C CA . PRO A 1 83 ? -5.050 -8.332 5.484 1.00 97.75 83 PRO A CA 1
ATOM 647 C C . PRO A 1 83 ? -5.772 -8.996 6.663 1.00 97.75 83 PRO A C 1
ATOM 649 O O . PRO A 1 83 ? -6.112 -8.348 7.650 1.00 97.75 83 PRO A O 1
ATOM 652 N N . ARG A 1 84 ? -6.005 -10.311 6.566 1.00 96.56 84 ARG A N 1
ATOM 653 C CA . ARG A 1 84 ? -6.662 -11.094 7.634 1.00 96.56 84 ARG A CA 1
ATOM 654 C C . ARG A 1 84 ? -5.718 -11.466 8.771 1.00 96.56 84 ARG A C 1
ATOM 656 O O . ARG A 1 84 ? -6.154 -11.631 9.904 1.00 96.56 84 ARG A O 1
ATOM 663 N N . VAL A 1 85 ? -4.446 -11.646 8.438 1.00 97.62 85 VAL A N 1
ATOM 664 C CA . VAL A 1 85 ? -3.388 -12.047 9.359 1.00 97.62 85 VAL A CA 1
ATOM 665 C C . VAL A 1 85 ? -2.197 -11.127 9.183 1.00 97.62 85 VAL A C 1
ATOM 667 O O . VAL A 1 85 ? -1.985 -10.561 8.107 1.00 97.62 85 VAL A O 1
ATOM 670 N N . ASP A 1 86 ? -1.446 -10.986 10.255 1.00 97.44 86 ASP A N 1
ATOM 671 C CA . ASP A 1 86 ? -0.237 -10.194 10.310 1.00 97.44 86 ASP A CA 1
ATOM 672 C C . ASP A 1 86 ? 0.995 -11.007 9.873 1.00 97.44 86 ASP A C 1
ATOM 674 O O . ASP A 1 86 ? 0.894 -12.206 9.589 1.00 97.44 86 ASP A O 1
ATOM 678 N N . SER A 1 87 ? 2.170 -10.376 9.810 1.00 97.19 87 SER A N 1
ATOM 679 C CA . SER A 1 87 ? 3.393 -11.047 9.344 1.00 97.19 87 SER A CA 1
ATOM 680 C C . SER A 1 87 ? 3.879 -12.161 10.284 1.00 97.19 87 SER A C 1
ATOM 682 O O . SER A 1 87 ? 4.749 -12.946 9.914 1.00 97.19 87 SER A O 1
ATOM 684 N N . LEU A 1 88 ? 3.343 -12.230 11.508 1.00 97.31 88 LEU A N 1
ATOM 685 C CA . LEU A 1 88 ? 3.632 -13.255 12.513 1.00 97.31 88 LEU A CA 1
ATOM 686 C C . LEU A 1 88 ? 2.546 -14.348 12.552 1.00 97.31 88 LEU A C 1
ATOM 688 O O . LEU A 1 88 ? 2.618 -15.257 13.378 1.00 97.31 88 LEU A O 1
ATOM 692 N N . GLY A 1 89 ? 1.546 -14.274 11.668 1.00 96.56 89 GLY A N 1
ATOM 693 C CA . GLY A 1 89 ? 0.436 -15.223 11.585 1.00 96.56 89 GLY A CA 1
ATOM 694 C C . GLY A 1 89 ? -0.692 -14.976 12.589 1.00 96.56 89 GLY A C 1
ATOM 695 O O . GLY A 1 89 ? -1.583 -15.815 12.712 1.00 96.56 89 GLY A O 1
ATOM 696 N N . LYS A 1 90 ? -0.689 -13.847 13.306 1.00 97.38 90 LYS A N 1
ATOM 697 C CA . LYS A 1 90 ? -1.770 -13.467 14.221 1.00 97.38 90 LYS A CA 1
ATOM 698 C C . LYS A 1 90 ? -2.919 -12.829 13.444 1.00 97.38 90 LYS A C 1
ATOM 700 O O . LYS A 1 90 ? -2.696 -12.011 12.556 1.00 97.38 90 LYS A O 1
ATOM 705 N N . GLU A 1 91 ? -4.156 -13.165 13.799 1.00 97.44 91 GLU A N 1
ATOM 706 C CA . GLU A 1 91 ? -5.340 -12.541 13.202 1.00 97.44 91 GLU A CA 1
ATOM 707 C C . GLU A 1 91 ? -5.414 -11.036 13.504 1.00 97.44 91 GLU A C 1
ATOM 709 O O . GLU A 1 91 ? -5.150 -10.588 14.625 1.00 97.44 91 GLU A O 1
ATOM 714 N N . ILE A 1 92 ? -5.796 -10.262 12.487 1.00 96.25 92 ILE A N 1
ATOM 715 C CA . ILE A 1 92 ? -6.025 -8.821 12.586 1.00 96.25 92 ILE A CA 1
ATOM 716 C C . ILE A 1 92 ? -7.531 -8.588 12.739 1.00 96.25 92 ILE A C 1
ATOM 718 O O . ILE A 1 92 ? -8.305 -8.852 11.817 1.00 96.25 92 ILE A O 1
ATOM 722 N N . ASP A 1 93 ? -7.950 -8.059 13.892 1.00 95.00 93 ASP A N 1
ATOM 723 C CA . ASP A 1 93 ? -9.342 -7.658 14.121 1.00 95.00 93 ASP A CA 1
ATOM 724 C C . ASP A 1 93 ? -9.645 -6.344 13.388 1.00 95.00 93 ASP A C 1
ATOM 726 O O . ASP A 1 93 ? -9.334 -5.246 13.854 1.00 95.00 93 ASP A O 1
ATOM 730 N N . CYS A 1 94 ? -10.217 -6.469 12.191 1.00 95.06 94 CYS A N 1
ATOM 731 C CA . CYS A 1 94 ? -10.547 -5.347 11.324 1.00 95.06 94 CYS A CA 1
ATOM 732 C C . CYS A 1 94 ? -11.956 -5.517 10.730 1.00 95.06 94 CYS A C 1
ATOM 734 O O . CYS A 1 94 ? -12.134 -6.198 9.713 1.00 95.06 94 CYS A O 1
ATOM 736 N N . PRO A 1 95 ? -12.987 -4.910 11.349 1.00 93.62 95 PRO A N 1
ATOM 737 C CA . PRO A 1 95 ? -14.357 -4.995 10.854 1.00 93.62 95 PRO A CA 1
ATOM 738 C C . PRO A 1 95 ? -14.516 -4.286 9.504 1.00 93.62 95 PRO A C 1
ATOM 740 O O . PRO A 1 95 ? -14.130 -3.126 9.358 1.00 93.62 95 PRO A O 1
ATOM 743 N N . LYS A 1 96 ? -15.156 -4.957 8.539 1.00 87.56 96 LYS A N 1
ATOM 744 C CA . LYS A 1 96 ? -15.257 -4.512 7.133 1.00 87.56 96 LYS A CA 1
ATOM 745 C C . LYS A 1 96 ? -15.879 -3.123 6.930 1.00 87.56 96 LYS A C 1
ATOM 747 O O . LYS A 1 96 ? -15.593 -2.486 5.922 1.00 87.56 96 LYS A O 1
ATOM 752 N N . ASP A 1 97 ? -16.711 -2.673 7.867 1.00 90.12 97 ASP A N 1
ATOM 753 C CA . ASP A 1 97 ? -17.501 -1.444 7.722 1.00 90.12 97 ASP A CA 1
ATOM 754 C C . ASP A 1 97 ? -16.797 -0.190 8.258 1.00 90.12 97 ASP A C 1
ATOM 756 O O . ASP A 1 97 ? -17.240 0.926 7.993 1.00 90.12 97 ASP A O 1
ATOM 760 N N . ARG A 1 98 ? -15.720 -0.354 9.038 1.00 91.06 98 ARG A N 1
ATOM 761 C CA . ARG A 1 98 ? -15.035 0.768 9.708 1.00 91.06 98 ARG A CA 1
ATOM 762 C C . ARG A 1 98 ? -13.513 0.687 9.697 1.00 91.06 98 ARG A C 1
ATOM 764 O O . ARG A 1 98 ? -12.868 1.604 10.197 1.00 91.06 98 ARG A O 1
ATOM 771 N N . CYS A 1 99 ? -12.942 -0.401 9.194 1.00 94.81 99 CYS A N 1
ATOM 772 C CA . CYS A 1 99 ? -11.514 -0.651 9.252 1.00 94.81 99 CYS A CA 1
ATOM 773 C C . CYS A 1 99 ? -10.972 -1.074 7.885 1.00 94.81 99 CYS A C 1
ATOM 775 O O . CYS A 1 99 ? -11.538 -1.936 7.209 1.00 94.81 99 CYS A O 1
ATOM 777 N N . TRP A 1 100 ? -9.859 -0.455 7.499 1.00 97.81 100 TRP A N 1
ATOM 778 C CA . TRP A 1 100 ? -9.203 -0.631 6.209 1.00 97.81 100 TRP A CA 1
ATOM 779 C C . TRP A 1 100 ? -7.686 -0.546 6.358 1.00 97.81 100 TRP A C 1
ATOM 781 O O . TRP A 1 100 ? -7.164 -0.186 7.415 1.00 97.81 100 TRP A O 1
ATOM 791 N N . LEU A 1 101 ? -6.975 -0.890 5.288 1.00 98.12 101 LEU A N 1
ATOM 792 C CA . LEU A 1 101 ? -5.547 -0.622 5.189 1.00 98.12 101 LEU A CA 1
ATOM 793 C C . LEU A 1 101 ? -5.326 0.833 4.754 1.00 98.12 101 LEU A C 1
ATOM 795 O O . LEU A 1 101 ? -5.990 1.350 3.852 1.00 98.12 101 LEU A O 1
ATOM 799 N N . HIS A 1 102 ? -4.377 1.494 5.398 1.00 97.31 102 HIS A N 1
ATOM 800 C CA . HIS A 1 102 ? -3.961 2.850 5.082 1.00 97.31 102 HIS A CA 1
ATOM 801 C C . HIS A 1 102 ? -2.454 2.886 4.882 1.00 97.31 102 HIS A C 1
ATOM 803 O O . HIS A 1 102 ? -1.728 2.185 5.580 1.00 97.31 102 HIS A O 1
ATOM 809 N N . MET A 1 103 ? -1.995 3.691 3.927 1.00 96.38 103 MET A N 1
ATOM 810 C CA . MET A 1 103 ? -0.595 3.776 3.528 1.00 96.38 103 MET A CA 1
ATOM 811 C C . MET A 1 103 ? -0.078 5.205 3.565 1.00 96.38 103 MET A C 1
ATOM 813 O O . MET A 1 103 ? -0.784 6.163 3.232 1.00 96.38 103 MET A O 1
ATOM 817 N N . HIS A 1 104 ? 1.193 5.331 3.925 1.00 95.31 104 HIS A N 1
ATOM 818 C CA . HIS A 1 104 ? 1.925 6.577 3.786 1.00 95.31 104 HIS A CA 1
ATOM 819 C C . HIS A 1 104 ? 2.161 6.876 2.302 1.00 95.31 104 HIS A C 1
ATOM 821 O O . HIS A 1 104 ? 2.569 6.012 1.527 1.00 95.31 104 HIS A O 1
ATOM 827 N N . GLY A 1 105 ? 1.839 8.109 1.911 1.00 91.75 105 GLY A N 1
ATOM 828 C CA . GLY A 1 105 ? 2.061 8.647 0.566 1.00 91.75 105 GLY A CA 1
ATOM 829 C C . GLY A 1 105 ? 3.144 9.726 0.570 1.00 91.75 105 GLY A C 1
ATOM 830 O O . GLY A 1 105 ? 3.823 9.930 1.582 1.00 91.75 105 GLY A O 1
ATOM 831 N N . VAL A 1 106 ? 3.276 10.466 -0.533 1.00 86.38 106 VAL A N 1
ATOM 832 C CA . VAL A 1 106 ? 4.350 11.464 -0.711 1.00 86.38 106 VAL A CA 1
ATOM 833 C C . VAL A 1 106 ? 4.243 12.602 0.308 1.00 86.38 106 VAL A C 1
ATOM 835 O O . VAL A 1 106 ? 5.256 13.143 0.753 1.00 86.38 106 VAL A O 1
ATOM 838 N N . THR A 1 107 ? 3.037 12.908 0.791 1.00 83.44 107 THR A N 1
ATOM 839 C CA . THR A 1 107 ? 2.826 13.911 1.848 1.00 83.44 107 THR A CA 1
ATOM 840 C C . THR A 1 107 ? 3.590 13.634 3.149 1.00 83.44 107 THR A C 1
ATOM 842 O O . THR A 1 107 ? 3.848 14.571 3.900 1.00 83.44 107 THR A O 1
ATOM 845 N N . ASN A 1 108 ? 3.939 12.374 3.442 1.00 81.88 108 ASN A N 1
ATOM 846 C CA . ASN A 1 108 ? 4.683 11.987 4.649 1.00 81.88 108 ASN A CA 1
ATOM 847 C C . ASN A 1 108 ? 6.110 11.489 4.339 1.00 81.88 108 ASN A C 1
ATOM 849 O O . ASN A 1 108 ? 6.702 10.774 5.147 1.00 81.88 108 ASN A O 1
ATOM 853 N N . PHE A 1 109 ? 6.675 11.897 3.194 1.00 82.12 109 PHE A N 1
ATOM 854 C CA . PHE A 1 109 ? 7.979 11.433 2.697 1.00 82.12 109 PHE A CA 1
ATOM 855 C C . PHE A 1 109 ? 9.138 11.617 3.691 1.00 82.12 109 PHE A C 1
ATOM 857 O O . PHE A 1 109 ? 10.104 10.865 3.670 1.00 82.12 109 PHE A O 1
ATOM 864 N N . GLN A 1 110 ? 9.052 12.615 4.577 1.00 82.25 110 GLN A N 1
ATOM 865 C CA . GLN A 1 110 ? 10.093 12.879 5.578 1.00 82.25 110 GLN A CA 1
ATOM 866 C C . GLN A 1 110 ? 10.221 11.758 6.619 1.00 82.25 110 GLN A C 1
ATOM 868 O O . GLN A 1 110 ? 11.301 11.564 7.168 1.00 82.25 110 GLN A O 1
ATOM 873 N N . ASN A 1 111 ? 9.130 11.037 6.895 1.00 84.88 111 ASN A N 1
ATOM 874 C CA . ASN A 1 111 ? 9.104 9.974 7.901 1.00 84.88 111 ASN A CA 1
ATOM 875 C C . ASN A 1 111 ? 9.009 8.583 7.269 1.00 84.88 111 ASN A C 1
ATOM 877 O O . ASN A 1 111 ? 9.574 7.632 7.801 1.00 84.88 111 ASN A O 1
ATOM 881 N N . TYR A 1 112 ? 8.296 8.465 6.147 1.00 89.50 112 TYR A N 1
ATOM 882 C CA . TYR A 1 112 ? 8.021 7.186 5.506 1.00 89.50 112 TYR A CA 1
ATOM 883 C C . TYR A 1 112 ? 8.153 7.293 3.996 1.00 89.50 112 TYR A C 1
ATOM 885 O O . TYR A 1 112 ? 7.670 8.246 3.385 1.00 89.50 112 TYR A O 1
ATOM 893 N N . ALA A 1 113 ? 8.752 6.270 3.388 1.00 86.88 113 ALA A N 1
ATOM 894 C CA . ALA A 1 113 ? 8.727 6.128 1.944 1.00 86.88 113 ALA A CA 1
ATOM 895 C C . ALA A 1 113 ? 7.266 6.017 1.457 1.00 86.88 113 ALA A C 1
ATOM 897 O O . ALA A 1 113 ? 6.462 5.321 2.094 1.00 86.88 113 ALA A O 1
ATOM 898 N N . PRO A 1 114 ? 6.919 6.683 0.343 1.00 89.19 114 PRO A N 1
ATOM 899 C CA . PRO A 1 114 ? 5.607 6.555 -0.262 1.00 89.19 114 PRO A CA 1
ATOM 900 C C . PRO A 1 114 ? 5.455 5.125 -0.774 1.00 89.19 114 PRO A C 1
ATOM 902 O O . PRO A 1 114 ? 6.447 4.426 -0.998 1.00 89.19 114 PRO A O 1
ATOM 905 N N . PHE A 1 115 ? 4.220 4.679 -0.977 1.00 91.62 115 PHE A N 1
ATOM 906 C CA . PHE A 1 115 ? 4.013 3.389 -1.621 1.00 91.62 115 PHE A CA 1
ATOM 907 C C . PHE A 1 115 ? 4.707 3.348 -2.995 1.00 91.62 115 PHE A C 1
ATOM 909 O O . PHE A 1 115 ? 4.721 4.315 -3.759 1.00 91.62 115 PHE A O 1
ATOM 916 N N . TYR A 1 116 ? 5.308 2.205 -3.290 1.00 94.69 116 TYR A N 1
ATOM 917 C CA . TYR A 1 116 ? 6.231 1.983 -4.388 1.00 94.69 116 TYR A CA 1
ATOM 918 C C . TYR A 1 116 ? 5.674 0.940 -5.346 1.00 94.69 116 TYR A C 1
ATOM 920 O O . TYR A 1 116 ? 5.129 -0.094 -4.947 1.00 94.69 116 TYR A O 1
ATOM 928 N N . SER A 1 117 ? 5.856 1.206 -6.630 1.00 96.38 117 SER A N 1
ATOM 929 C CA . SER A 1 117 ? 5.636 0.257 -7.713 1.00 96.38 117 SER A CA 1
ATOM 930 C C . SER A 1 117 ? 6.570 0.626 -8.861 1.00 96.38 117 SER A C 1
ATOM 932 O O . SER A 1 117 ? 6.882 1.803 -9.044 1.00 96.38 117 SER A O 1
ATOM 934 N N . THR A 1 118 ? 7.005 -0.356 -9.645 1.00 96.38 118 THR A N 1
ATOM 935 C CA . THR A 1 118 ? 7.836 -0.122 -10.834 1.00 96.38 118 THR A CA 1
ATOM 936 C C . THR A 1 118 ? 7.156 -0.701 -12.059 1.00 96.38 118 THR A C 1
ATOM 938 O O . THR A 1 118 ? 6.377 -1.643 -11.948 1.00 96.38 118 THR A O 1
ATOM 941 N N . GLU A 1 119 ? 7.452 -0.155 -13.236 1.00 96.50 119 GLU A N 1
ATOM 942 C CA . GLU A 1 119 ? 6.872 -0.629 -14.500 1.00 96.50 119 GLU A CA 1
ATOM 943 C C . GLU A 1 119 ? 7.209 -2.106 -14.776 1.00 96.50 119 GLU A C 1
ATOM 945 O O . GLU A 1 119 ? 6.389 -2.840 -15.322 1.00 96.50 119 GLU A O 1
ATOM 950 N N . ASN A 1 120 ? 8.385 -2.560 -14.325 1.00 95.69 120 ASN A N 1
ATOM 951 C CA . ASN A 1 120 ? 8.894 -3.910 -14.576 1.00 95.69 120 ASN A CA 1
ATOM 952 C C . ASN A 1 120 ? 8.413 -4.962 -13.559 1.00 95.69 120 ASN A C 1
ATOM 954 O O . ASN A 1 120 ? 8.572 -6.149 -13.823 1.00 95.69 120 ASN A O 1
ATOM 958 N N . ALA A 1 121 ? 7.845 -4.560 -12.415 1.00 97.06 121 ALA A N 1
ATOM 959 C CA . ALA A 1 121 ? 7.327 -5.465 -11.385 1.00 97.06 121 ALA A CA 1
ATOM 960 C C . ALA A 1 121 ? 5.789 -5.481 -11.412 1.00 97.06 121 ALA A C 1
ATOM 962 O O . ALA A 1 121 ? 5.107 -4.774 -10.662 1.00 97.06 121 ALA A O 1
ATOM 963 N N . ILE A 1 122 ? 5.228 -6.266 -12.336 1.00 96.69 122 ILE A N 1
ATOM 964 C CA . ILE A 1 122 ? 3.795 -6.213 -12.644 1.00 96.69 122 ILE A CA 1
ATOM 965 C C . ILE A 1 122 ? 2.935 -6.688 -11.473 1.00 96.69 122 ILE A C 1
ATOM 967 O O . ILE A 1 122 ? 3.107 -7.790 -10.964 1.00 96.69 122 ILE A O 1
ATOM 971 N N . GLY A 1 123 ? 1.981 -5.846 -11.061 1.00 95.62 123 GLY A N 1
ATOM 972 C CA . GLY A 1 123 ? 1.034 -6.149 -9.983 1.00 95.62 123 GLY A CA 1
ATOM 973 C C . GLY A 1 123 ? 1.614 -6.040 -8.572 1.00 95.62 123 GLY A C 1
ATOM 974 O O . GLY A 1 123 ? 0.849 -6.113 -7.603 1.00 95.62 123 GLY A O 1
ATOM 975 N N . ILE A 1 124 ? 2.927 -5.827 -8.446 1.00 97.81 124 ILE A N 1
ATOM 976 C CA . ILE A 1 124 ? 3.592 -5.659 -7.158 1.00 97.81 124 ILE A CA 1
ATOM 977 C C . ILE A 1 124 ? 3.480 -4.203 -6.713 1.00 97.81 124 ILE A C 1
ATOM 979 O O . ILE A 1 124 ? 3.871 -3.277 -7.424 1.00 97.81 124 ILE A O 1
ATOM 983 N N . ILE A 1 125 ? 2.939 -4.019 -5.512 1.00 97.81 125 ILE A N 1
ATOM 984 C CA . ILE A 1 125 ? 2.873 -2.729 -4.828 1.00 97.81 125 ILE A CA 1
ATOM 985 C C . ILE A 1 125 ? 3.355 -2.959 -3.406 1.00 97.81 125 ILE A C 1
ATOM 987 O O . ILE A 1 125 ? 2.885 -3.886 -2.746 1.00 97.81 125 ILE A O 1
ATOM 991 N N . MET A 1 126 ? 4.266 -2.124 -2.925 1.00 97.56 126 MET A N 1
ATOM 992 C CA . MET A 1 126 ? 4.723 -2.165 -1.538 1.00 97.56 126 MET A CA 1
ATOM 993 C C . MET A 1 126 ? 4.550 -0.809 -0.876 1.00 97.56 126 MET A C 1
ATOM 995 O O . MET A 1 126 ? 4.563 0.219 -1.542 1.00 97.56 126 MET A O 1
ATOM 999 N N . GLY A 1 127 ? 4.314 -0.812 0.428 1.00 96.69 127 GLY A N 1
ATOM 1000 C CA . GLY A 1 127 ? 3.954 0.384 1.174 1.00 96.69 127 GLY A CA 1
ATOM 1001 C C . GLY A 1 127 ? 4.202 0.201 2.658 1.00 96.69 127 GLY A C 1
ATOM 1002 O O . GLY A 1 127 ? 4.141 -0.917 3.171 1.00 96.69 127 GLY A O 1
ATOM 1003 N N . THR A 1 128 ? 4.422 1.306 3.364 1.00 97.12 128 THR A N 1
ATOM 1004 C CA . THR A 1 128 ? 4.351 1.318 4.829 1.00 97.12 128 THR A CA 1
ATOM 1005 C C . THR A 1 128 ? 3.061 1.987 5.273 1.00 97.12 128 THR A C 1
ATOM 1007 O O . THR A 1 128 ? 2.564 2.907 4.619 1.00 97.12 128 THR A O 1
ATOM 1010 N N . GLY A 1 129 ? 2.478 1.513 6.367 1.00 97.12 129 GLY A N 1
ATOM 1011 C CA . GLY A 1 129 ? 1.221 2.057 6.859 1.00 97.12 129 GLY A CA 1
ATOM 1012 C C . GLY A 1 129 ? 0.634 1.263 8.011 1.00 97.12 129 GLY A C 1
ATOM 1013 O O . GLY A 1 129 ? 1.352 0.580 8.734 1.00 97.12 129 GLY A O 1
ATOM 1014 N N . ASN A 1 130 ? -0.679 1.331 8.188 1.00 97.69 130 ASN A N 1
ATOM 1015 C CA . ASN A 1 130 ? -1.365 0.665 9.288 1.00 97.69 130 ASN A CA 1
ATOM 1016 C C . ASN A 1 130 ? -2.757 0.181 8.874 1.00 97.69 130 ASN A C 1
ATOM 1018 O O . ASN A 1 130 ? -3.391 0.733 7.976 1.00 97.69 130 ASN A O 1
ATOM 1022 N N . VAL A 1 131 ? -3.257 -0.827 9.583 1.00 97.88 131 VAL A N 1
ATOM 1023 C CA . VAL A 1 131 ? -4.663 -1.234 9.517 1.00 97.88 131 VAL A CA 1
ATOM 1024 C C . VAL A 1 131 ? -5.439 -0.494 10.606 1.00 97.88 131 VAL A C 1
ATOM 1026 O O . VAL A 1 131 ? -4.983 -0.405 11.746 1.00 97.88 131 VAL A O 1
ATOM 1029 N N . GLY A 1 132 ? -6.598 0.072 10.271 1.00 96.56 132 GLY A N 1
ATOM 1030 C CA . GLY A 1 132 ? -7.437 0.768 11.244 1.00 96.56 132 GLY A CA 1
ATOM 1031 C C . GLY A 1 132 ? -8.510 1.651 10.617 1.00 96.56 132 GLY A C 1
ATOM 1032 O O . GLY A 1 132 ? -8.900 1.471 9.470 1.00 96.56 132 GLY A O 1
ATOM 1033 N N . THR A 1 133 ? -9.004 2.612 11.400 1.00 95.19 133 THR A N 1
ATOM 1034 C CA . THR A 1 133 ? -10.037 3.577 10.977 1.00 95.19 133 THR A CA 1
ATOM 1035 C C . THR A 1 133 ? -9.466 4.803 10.250 1.00 95.19 133 THR A C 1
ATOM 1037 O O . THR A 1 133 ? -10.219 5.557 9.623 1.00 95.19 133 THR A O 1
ATOM 1040 N N . LYS A 1 134 ? -8.155 5.045 10.396 1.00 95.19 134 LYS A N 1
ATOM 1041 C CA . LYS A 1 134 ? -7.400 6.174 9.838 1.00 95.19 134 LYS A CA 1
ATOM 1042 C C . LYS A 1 134 ? -5.911 5.847 9.722 1.00 95.19 134 LYS A C 1
ATOM 1044 O O . LYS A 1 134 ? -5.416 4.975 10.445 1.00 95.19 134 LYS A O 1
ATOM 1049 N N . LEU A 1 135 ? -5.211 6.585 8.863 1.00 95.38 135 LEU A N 1
ATOM 1050 C CA . LEU A 1 135 ? -3.753 6.569 8.787 1.00 95.38 135 LEU A CA 1
ATOM 1051 C C . LEU A 1 135 ? -3.156 7.127 10.089 1.00 95.38 135 LEU A C 1
ATOM 1053 O O . LEU A 1 135 ? -3.577 8.179 10.582 1.00 95.38 135 LEU A O 1
ATOM 1057 N N . ARG A 1 136 ? -2.200 6.393 10.650 1.00 94.12 136 ARG A N 1
ATOM 1058 C CA . ARG A 1 136 ? -1.449 6.734 11.862 1.00 94.12 136 ARG A CA 1
ATOM 1059 C C . ARG A 1 136 ? -0.049 7.180 11.477 1.00 94.12 136 ARG A C 1
ATOM 1061 O O . ARG A 1 136 ? 0.519 6.646 10.531 1.00 94.12 136 ARG A O 1
ATOM 1068 N N . SER A 1 137 ? 0.493 8.155 12.197 1.00 90.31 137 SER A N 1
ATOM 1069 C CA . SER A 1 137 ? 1.842 8.678 11.931 1.00 90.31 137 SER A CA 1
ATOM 1070 C C . SER A 1 137 ? 2.892 8.047 12.839 1.00 90.31 137 SER A C 1
ATOM 1072 O O . SER A 1 137 ? 4.088 8.186 12.582 1.00 90.31 137 SER A O 1
ATOM 1074 N N . GLU A 1 138 ? 2.457 7.370 13.899 1.00 91.69 138 GLU A N 1
ATOM 1075 C CA . GLU A 1 138 ? 3.317 6.798 14.919 1.00 91.69 138 GLU A CA 1
ATOM 1076 C C . GLU A 1 138 ? 4.111 5.581 14.375 1.00 91.69 138 GLU A C 1
ATOM 1078 O O . GLU A 1 138 ? 3.517 4.671 13.779 1.00 91.69 138 GLU A O 1
ATOM 1083 N N . PRO A 1 139 ? 5.450 5.540 14.550 1.00 90.44 139 PRO A N 1
ATOM 1084 C CA . PRO A 1 139 ? 6.291 4.465 14.006 1.00 90.44 139 PRO A CA 1
ATOM 1085 C C . PRO A 1 139 ? 5.988 3.067 14.548 1.00 90.44 139 PRO A C 1
ATOM 1087 O O . PRO A 1 139 ? 6.106 2.088 13.819 1.00 90.44 139 PRO A O 1
ATOM 1090 N N . ASP A 1 140 ? 5.565 2.962 15.807 1.00 92.94 140 ASP A N 1
ATOM 1091 C CA . ASP A 1 140 ? 5.192 1.705 16.469 1.00 92.94 140 ASP A CA 1
ATOM 1092 C C . ASP A 1 140 ? 3.898 1.089 15.913 1.00 92.94 140 ASP A C 1
ATOM 1094 O O . ASP A 1 140 ? 3.645 -0.101 16.096 1.00 92.94 140 ASP A O 1
ATOM 1098 N N . GLN A 1 141 ? 3.093 1.886 15.208 1.00 93.25 141 GLN A N 1
ATOM 1099 C CA . GLN A 1 141 ? 1.853 1.452 14.560 1.00 93.25 141 GLN A CA 1
ATOM 1100 C C . GLN A 1 141 ? 2.013 1.265 13.050 1.00 93.25 141 GLN A C 1
ATOM 1102 O O . GLN A 1 141 ? 1.044 0.911 12.377 1.00 93.25 141 GLN A O 1
ATOM 1107 N N . THR A 1 142 ? 3.215 1.493 12.514 1.00 96.25 142 THR A N 1
ATOM 1108 C CA . THR A 1 142 ? 3.488 1.413 11.081 1.00 96.25 142 THR A CA 1
ATOM 1109 C C . THR A 1 142 ? 4.188 0.098 10.736 1.00 96.25 142 THR A C 1
ATOM 1111 O O . THR A 1 142 ? 5.276 -0.181 11.226 1.00 96.25 142 THR A O 1
ATOM 1114 N N . ASN A 1 143 ? 3.584 -0.692 9.850 1.00 97.50 143 ASN A N 1
ATOM 1115 C CA . ASN A 1 143 ? 4.117 -1.951 9.325 1.00 97.50 143 ASN A CA 1
ATOM 1116 C C . ASN A 1 143 ? 4.324 -1.870 7.808 1.00 97.50 143 ASN A C 1
ATOM 1118 O O . ASN A 1 143 ? 3.848 -0.938 7.153 1.00 97.5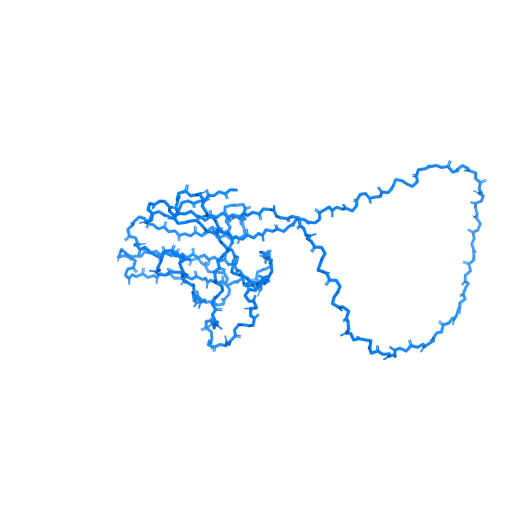0 143 ASN A O 1
ATOM 1122 N N . THR A 1 144 ? 5.004 -2.868 7.248 1.00 97.56 144 THR A N 1
ATOM 1123 C CA . THR A 1 144 ? 5.259 -2.980 5.808 1.00 97.56 144 THR A CA 1
ATOM 1124 C C . THR A 1 144 ? 4.276 -3.965 5.178 1.00 97.56 144 THR A C 1
ATOM 1126 O O . THR A 1 144 ? 4.106 -5.092 5.651 1.00 97.56 144 THR A O 1
ATOM 1129 N N . TYR A 1 145 ? 3.630 -3.542 4.095 1.00 98.31 145 TYR A N 1
ATOM 1130 C CA . TYR A 1 145 ? 2.596 -4.294 3.388 1.00 98.31 145 TYR A CA 1
ATOM 1131 C C . TYR A 1 145 ? 2.949 -4.454 1.914 1.00 98.31 145 TYR A C 1
ATOM 1133 O O . TYR A 1 145 ? 3.622 -3.610 1.320 1.00 98.31 145 TYR A O 1
ATOM 1141 N N . MET A 1 146 ? 2.440 -5.528 1.316 1.00 98.06 146 MET A N 1
ATOM 1142 C CA . MET A 1 146 ? 2.624 -5.838 -0.095 1.00 98.06 146 MET A CA 1
ATOM 1143 C C . MET A 1 146 ? 1.322 -6.320 -0.727 1.00 98.06 146 MET A C 1
ATOM 1145 O O . MET A 1 146 ? 0.557 -7.071 -0.124 1.00 98.06 146 MET A O 1
ATOM 1149 N N . SER A 1 147 ? 1.112 -5.931 -1.974 1.00 98.25 147 SER A N 1
ATOM 1150 C CA . SER A 1 147 ? 0.152 -6.526 -2.894 1.00 98.25 147 SER A CA 1
ATOM 1151 C C . SER A 1 147 ? 0.916 -7.196 -4.035 1.00 98.25 147 SER A C 1
ATOM 1153 O O . SER A 1 147 ? 1.940 -6.679 -4.472 1.00 98.25 147 SER A O 1
ATOM 1155 N N . ARG A 1 148 ? 0.386 -8.311 -4.550 1.00 96.94 148 ARG A N 1
ATOM 1156 C CA . ARG A 1 148 ? 0.882 -8.989 -5.769 1.00 96.94 148 ARG A CA 1
ATOM 1157 C C . ARG A 1 148 ? -0.125 -8.990 -6.919 1.00 96.94 148 ARG A C 1
ATOM 1159 O O . ARG A 1 148 ? 0.167 -9.516 -7.985 1.00 96.94 148 ARG A O 1
ATOM 1166 N N . ASP A 1 149 ? -1.318 -8.455 -6.691 1.00 97.56 149 ASP A N 1
ATOM 1167 C CA . ASP A 1 149 ? -2.449 -8.485 -7.620 1.00 97.56 149 ASP A CA 1
ATOM 1168 C C . ASP A 1 149 ? -2.954 -7.070 -7.948 1.00 97.56 149 ASP A C 1
ATOM 1170 O O . ASP A 1 149 ? -4.140 -6.851 -8.189 1.00 97.56 149 ASP A O 1
ATOM 1174 N N . GLY A 1 150 ? -2.043 -6.092 -7.946 1.00 96.81 150 GLY A N 1
ATOM 1175 C CA . GLY A 1 150 ? -2.348 -4.715 -8.331 1.00 96.81 150 GLY A CA 1
ATOM 1176 C C . GLY A 1 150 ? -3.125 -3.903 -7.297 1.00 96.81 150 GLY A C 1
ATOM 1177 O O . GLY A 1 150 ? -3.678 -2.866 -7.638 1.00 96.81 150 GLY A O 1
ATOM 1178 N N . GLY A 1 151 ? -3.167 -4.346 -6.043 1.00 97.19 151 GLY A N 1
ATOM 1179 C CA . GLY A 1 151 ? -3.817 -3.665 -4.923 1.00 97.19 151 GLY A CA 1
ATOM 1180 C C . GLY A 1 151 ? -5.185 -4.249 -4.583 1.00 97.19 151 GLY A C 1
ATOM 1181 O O . GLY A 1 151 ? -5.912 -3.675 -3.766 1.00 97.19 151 GLY A O 1
ATOM 1182 N N . GLN A 1 152 ? -5.552 -5.382 -5.193 1.00 97.12 152 GLN A N 1
ATOM 1183 C CA . GLN A 1 152 ? -6.825 -6.045 -4.943 1.00 97.12 152 GLN A CA 1
ATOM 1184 C C . GLN A 1 152 ? -6.829 -6.780 -3.596 1.00 97.12 152 GLN A C 1
ATOM 1186 O O . GLN A 1 152 ? -7.866 -6.779 -2.915 1.00 97.12 152 GLN A O 1
ATOM 1191 N N . SER A 1 153 ? -5.700 -7.369 -3.207 1.00 97.75 153 SER A N 1
ATOM 1192 C CA . SER A 1 153 ? -5.450 -7.960 -1.897 1.00 97.75 153 SER A CA 1
ATOM 1193 C C . SER A 1 153 ? -4.083 -7.547 -1.355 1.00 97.75 153 SER A C 1
ATOM 1195 O O . SER A 1 153 ? -3.147 -7.257 -2.094 1.00 97.75 153 SER A O 1
ATOM 1197 N N . TRP A 1 154 ? -3.982 -7.505 -0.030 1.00 98.38 154 TRP A N 1
ATOM 1198 C CA . TRP A 1 154 ? -2.787 -7.060 0.673 1.00 98.38 154 TRP A CA 1
ATOM 1199 C C . TRP A 1 154 ? -2.380 -8.092 1.711 1.00 98.38 154 TRP A C 1
ATOM 1201 O O . TRP A 1 154 ? -3.229 -8.771 2.294 1.00 98.38 154 TRP A O 1
ATOM 1211 N N . VAL A 1 155 ? -1.077 -8.183 1.948 1.00 98.19 155 VAL A N 1
ATOM 1212 C CA . VAL A 1 155 ? -0.467 -8.966 3.022 1.00 98.19 155 VAL A CA 1
ATOM 1213 C C . VAL A 1 155 ? 0.451 -8.064 3.837 1.00 98.19 155 VAL A C 1
ATOM 1215 O O . VAL A 1 155 ? 1.108 -7.184 3.281 1.00 98.19 155 VAL A O 1
ATOM 1218 N N . GLU A 1 156 ? 0.495 -8.263 5.152 1.00 98.44 156 GLU A N 1
ATOM 1219 C CA . GLU A 1 156 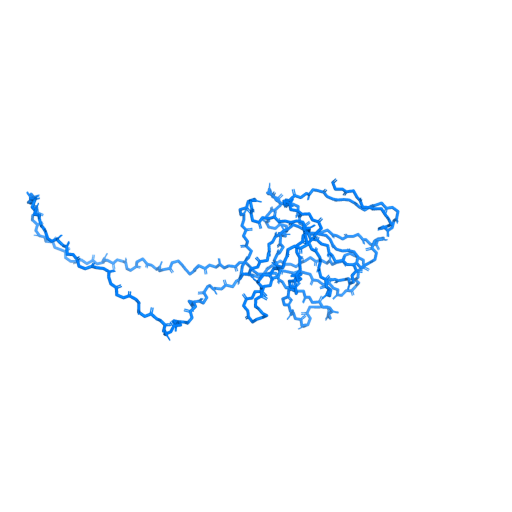? 1.541 -7.671 5.987 1.00 98.44 156 GLU A CA 1
ATOM 1220 C C . GLU A 1 156 ? 2.801 -8.529 5.832 1.00 98.44 156 GLU A C 1
ATOM 1222 O O . GLU A 1 156 ? 2.785 -9.714 6.162 1.00 98.44 156 GLU A O 1
ATOM 1227 N N . VAL A 1 157 ? 3.872 -7.957 5.281 1.00 97.50 157 VAL A N 1
ATOM 1228 C CA . VAL A 1 157 ? 5.120 -8.697 5.027 1.00 97.50 157 VAL A CA 1
ATOM 1229 C C . VAL A 1 157 ? 6.089 -8.609 6.196 1.00 97.50 157 VAL A C 1
ATOM 1231 O O . VAL A 1 157 ? 6.860 -9.540 6.412 1.00 97.50 157 VAL A O 1
ATOM 1234 N N . HIS A 1 158 ? 6.048 -7.515 6.962 1.00 97.19 158 HIS A N 1
ATOM 1235 C CA . HIS A 1 158 ? 6.925 -7.328 8.111 1.00 97.19 158 HIS A CA 1
ATOM 1236 C C . HIS A 1 158 ? 6.358 -6.310 9.110 1.00 97.19 158 HIS A C 1
ATOM 1238 O O . HIS A 1 158 ? 5.724 -5.325 8.720 1.00 97.19 158 HIS A O 1
ATOM 1244 N N . LYS A 1 159 ? 6.644 -6.513 10.402 1.00 96.88 159 LYS A N 1
ATOM 1245 C CA . LYS A 1 159 ? 6.389 -5.526 11.463 1.00 96.88 159 LYS A CA 1
ATOM 1246 C C . LYS A 1 159 ? 7.379 -4.371 11.379 1.00 96.88 159 LYS A C 1
ATOM 1248 O O . LYS A 1 159 ? 8.576 -4.610 11.261 1.00 96.88 159 LYS A O 1
ATOM 1253 N N . GLY A 1 160 ? 6.910 -3.137 11.507 1.00 95.19 160 GLY A N 1
ATOM 1254 C CA . GLY A 1 160 ? 7.755 -1.954 11.350 1.00 95.19 160 GLY A CA 1
ATOM 1255 C C . GLY A 1 160 ? 7.832 -1.445 9.908 1.00 95.19 160 GLY A C 1
ATOM 1256 O O . GLY A 1 160 ? 7.473 -2.135 8.947 1.00 95.19 160 GLY A O 1
ATOM 1257 N N . ALA A 1 161 ? 8.308 -0.211 9.770 1.00 94.69 161 ALA A N 1
ATOM 1258 C CA . ALA A 1 161 ? 8.525 0.452 8.493 1.00 94.69 161 ALA A CA 1
ATOM 1259 C C . ALA A 1 161 ? 9.912 0.102 7.932 1.00 94.69 161 ALA A C 1
ATOM 1261 O O . ALA A 1 161 ? 10.927 0.462 8.527 1.00 94.69 161 ALA A O 1
ATOM 1262 N N . PHE A 1 162 ? 9.947 -0.585 6.791 1.00 94.06 162 PHE A N 1
ATOM 1263 C CA . PHE A 1 162 ? 11.177 -0.950 6.084 1.00 94.06 162 PHE A CA 1
ATOM 1264 C C . PHE A 1 162 ? 11.300 -0.175 4.770 1.00 94.06 162 PHE A C 1
ATOM 1266 O O . PHE A 1 162 ? 10.310 0.328 4.235 1.00 94.06 162 PHE A O 1
ATOM 1273 N N . ILE A 1 163 ? 12.527 -0.082 4.258 1.00 92.69 163 ILE A N 1
ATOM 1274 C CA . ILE A 1 163 ? 12.818 0.389 2.898 1.00 92.69 163 ILE A CA 1
ATOM 1275 C C . ILE A 1 163 ? 12.904 -0.849 2.015 1.00 92.69 163 ILE A C 1
ATOM 1277 O O . ILE A 1 163 ? 13.426 -1.862 2.453 1.00 92.69 163 ILE A O 1
ATOM 1281 N N . TYR A 1 164 ? 12.383 -0.783 0.795 1.00 94.19 164 TYR A N 1
ATOM 1282 C CA . TYR A 1 164 ? 12.259 -1.953 -0.065 1.00 94.19 164 TYR A CA 1
ATOM 1283 C C . TYR A 1 164 ? 12.553 -1.619 -1.523 1.00 94.19 164 TYR A C 1
ATOM 1285 O O . TYR A 1 164 ? 12.310 -0.500 -1.968 1.00 94.19 164 TYR A O 1
ATOM 1293 N N . GLU A 1 165 ? 13.071 -2.603 -2.259 1.00 95.00 165 GLU A N 1
ATOM 1294 C CA . GLU A 1 165 ? 13.432 -2.475 -3.674 1.00 95.00 165 GLU A CA 1
ATOM 1295 C C . GLU A 1 165 ? 13.149 -3.775 -4.444 1.00 95.00 165 GLU A C 1
ATOM 1297 O O . GLU A 1 165 ? 13.205 -4.875 -3.879 1.00 95.00 165 GLU A O 1
ATOM 1302 N N . PHE A 1 166 ? 12.858 -3.647 -5.743 1.00 96.00 166 PHE A N 1
ATOM 1303 C CA . PHE A 1 166 ? 12.567 -4.772 -6.632 1.00 96.00 166 PHE A CA 1
ATOM 1304 C C . PHE A 1 166 ? 13.756 -5.077 -7.547 1.00 96.00 166 PHE A C 1
ATOM 1306 O O . PHE A 1 166 ? 14.239 -4.225 -8.290 1.00 96.00 166 PHE A O 1
ATOM 1313 N N . GLY A 1 167 ? 14.186 -6.334 -7.547 1.00 96.12 167 GLY A N 1
ATOM 1314 C CA . GLY A 1 167 ? 15.127 -6.901 -8.505 1.00 96.12 167 GLY A CA 1
ATOM 1315 C C . GLY A 1 167 ? 14.439 -7.894 -9.438 1.00 96.12 167 GLY A C 1
ATOM 1316 O O . GLY A 1 167 ? 13.350 -8.389 -9.149 1.00 96.12 167 GLY A O 1
ATOM 1317 N N . ASP A 1 168 ? 15.086 -8.188 -10.566 1.00 96.69 168 ASP A N 1
ATOM 1318 C CA . ASP A 1 168 ? 14.664 -9.228 -11.516 1.00 96.69 168 ASP A CA 1
ATOM 1319 C C . ASP A 1 168 ? 13.164 -9.183 -11.877 1.00 96.69 168 ASP A C 1
ATOM 1321 O O . ASP A 1 168 ? 12.432 -10.153 -11.700 1.00 96.69 168 ASP A O 1
ATOM 1325 N N . HIS A 1 169 ? 12.671 -8.022 -12.326 1.00 95.69 169 HIS A N 1
ATOM 1326 C CA . HIS A 1 169 ? 11.260 -7.832 -12.714 1.00 95.69 169 HIS A CA 1
ATOM 1327 C C . HIS A 1 169 ? 10.252 -8.168 -11.590 1.00 95.69 169 HIS A C 1
ATOM 1329 O O . HIS A 1 169 ? 9.122 -8.580 -11.845 1.00 95.69 169 HIS A O 1
ATOM 1335 N N . GLY A 1 170 ? 10.664 -8.009 -10.327 1.00 94.81 170 GLY A N 1
ATOM 1336 C CA . GLY A 1 170 ? 9.865 -8.369 -9.153 1.00 94.81 170 GLY A CA 1
ATOM 1337 C C . GLY A 1 170 ? 10.041 -9.818 -8.684 1.00 94.81 170 GLY A C 1
ATOM 1338 O O . GLY A 1 170 ? 9.403 -10.219 -7.713 1.00 94.81 170 GLY A O 1
ATOM 1339 N N . GLY A 1 171 ? 10.909 -10.600 -9.336 1.00 95.25 171 GLY A N 1
ATOM 1340 C CA . GLY A 1 171 ? 11.306 -11.939 -8.893 1.00 95.25 171 GLY A CA 1
ATOM 1341 C C . GLY A 1 171 ? 12.159 -11.926 -7.621 1.00 95.25 171 GLY A C 1
ATOM 1342 O O . GLY A 1 171 ? 12.191 -12.918 -6.891 1.00 95.25 171 GLY A O 1
ATOM 1343 N N . LEU A 1 172 ? 12.802 -10.793 -7.322 1.00 95.69 172 LEU A N 1
ATOM 1344 C CA . LEU A 1 172 ? 13.573 -10.573 -6.104 1.00 95.69 172 LEU A CA 1
ATOM 1345 C C . LEU A 1 172 ? 13.086 -9.308 -5.391 1.00 95.69 172 LEU A C 1
ATOM 1347 O O . LEU A 1 172 ? 12.887 -8.269 -6.014 1.00 95.69 172 LEU A O 1
ATOM 1351 N N . ILE A 1 173 ? 12.918 -9.393 -4.073 1.00 95.75 173 ILE A N 1
ATOM 1352 C CA . ILE A 1 173 ? 12.537 -8.267 -3.215 1.00 95.75 173 ILE A CA 1
ATOM 1353 C C . ILE A 1 173 ? 13.564 -8.181 -2.088 1.00 95.75 173 ILE A C 1
ATOM 1355 O O . ILE A 1 173 ? 13.855 -9.193 -1.448 1.00 95.75 173 ILE A O 1
ATOM 1359 N N . VAL A 1 174 ? 14.109 -6.987 -1.859 1.00 95.50 174 VAL A N 1
ATOM 1360 C CA . VAL A 1 174 ? 15.016 -6.696 -0.735 1.00 95.50 174 VAL A CA 1
ATOM 1361 C C . VAL A 1 174 ? 14.317 -5.745 0.222 1.00 95.50 174 VAL A C 1
ATOM 1363 O O . VAL A 1 174 ? 13.656 -4.817 -0.242 1.00 95.50 174 VAL A O 1
ATOM 1366 N N . MET A 1 175 ? 14.461 -5.993 1.528 1.00 91.81 175 MET A N 1
ATOM 1367 C CA . MET A 1 175 ? 13.962 -5.162 2.628 1.00 91.81 175 MET A CA 1
ATOM 1368 C C . MET A 1 175 ? 14.985 -5.086 3.757 1.00 91.81 175 MET A C 1
ATOM 1370 O O . MET A 1 175 ? 15.686 -6.106 3.954 1.00 91.81 175 MET A O 1
#